Protein AF-A0A9W8HST5-F1 (afdb_monomer_lite)

Structure (mmCIF, N/CA/C/O backbone):
data_AF-A0A9W8HST5-F1
#
_entry.id   AF-A0A9W8HST5-F1
#
loop_
_atom_site.group_PDB
_atom_site.id
_atom_site.type_symbol
_atom_site.label_atom_id
_atom_site.label_alt_id
_atom_site.label_comp_id
_atom_site.label_asym_id
_atom_site.label_entity_id
_atom_site.label_seq_id
_atom_site.pdbx_PDB_ins_code
_atom_site.Cartn_x
_atom_site.Cartn_y
_atom_site.Cartn_z
_atom_site.occupancy
_atom_site.B_iso_or_equiv
_atom_site.auth_seq_id
_atom_site.auth_comp_id
_atom_site.auth_asym_id
_atom_site.auth_atom_id
_atom_site.pdbx_PDB_model_num
ATOM 1 N N . GLU A 1 1 ? -9.139 -26.596 -23.217 1.00 62.19 1 GLU A N 1
ATOM 2 C CA . GLU A 1 1 ? -8.257 -25.680 -22.456 1.00 62.19 1 GLU A CA 1
ATOM 3 C C . GLU A 1 1 ? -8.967 -24.355 -22.224 1.00 62.19 1 GLU A C 1
ATOM 5 O O . GLU A 1 1 ? -9.752 -23.959 -23.078 1.00 62.19 1 GLU A O 1
ATOM 10 N N . LYS A 1 2 ? -8.732 -23.682 -21.091 1.00 73.50 2 LYS A N 1
ATOM 11 C CA . LYS A 1 2 ? -9.202 -22.303 -20.886 1.00 73.50 2 LYS A CA 1
ATOM 12 C C . LYS A 1 2 ? -8.109 -21.351 -21.367 1.00 73.50 2 LYS A C 1
ATOM 14 O O . LYS A 1 2 ? -6.978 -21.451 -20.904 1.00 73.50 2 LYS A O 1
ATOM 19 N N . ARG A 1 3 ? -8.451 -20.458 -22.293 1.00 85.88 3 ARG A N 1
ATOM 20 C CA . ARG A 1 3 ? -7.568 -19.417 -22.831 1.00 85.88 3 ARG A CA 1
ATOM 21 C C . ARG A 1 3 ? -8.081 -18.056 -22.360 1.00 85.88 3 ARG A C 1
ATOM 23 O O . ARG A 1 3 ? -9.289 -17.893 -22.208 1.00 85.88 3 ARG A O 1
ATOM 30 N N . VAL A 1 4 ? -7.175 -17.123 -22.088 1.00 89.44 4 VAL A N 1
ATOM 31 C CA . VAL A 1 4 ? -7.492 -15.757 -21.648 1.00 89.44 4 VAL A CA 1
ATOM 32 C C . VAL A 1 4 ? -6.855 -14.790 -22.633 1.00 89.44 4 VAL A C 1
ATOM 34 O O . VAL A 1 4 ? -5.653 -14.876 -22.874 1.00 89.44 4 VAL A O 1
ATOM 37 N N . ASP A 1 5 ? -7.653 -13.880 -23.186 1.00 92.81 5 ASP A N 1
ATOM 38 C CA . ASP A 1 5 ? -7.183 -12.894 -24.166 1.00 92.81 5 ASP A CA 1
ATOM 39 C C . ASP A 1 5 ? -6.601 -11.631 -23.506 1.00 92.81 5 ASP A C 1
ATOM 41 O O . ASP A 1 5 ? -5.719 -10.986 -24.070 1.00 92.81 5 ASP A O 1
ATOM 45 N N . ALA A 1 6 ? -7.069 -11.275 -22.301 1.00 92.88 6 ALA A N 1
ATOM 46 C CA . ALA A 1 6 ? -6.585 -10.128 -21.533 1.00 92.88 6 ALA A CA 1
ATOM 47 C C . ALA A 1 6 ? -6.818 -10.298 -20.023 1.00 92.88 6 ALA A C 1
ATOM 49 O O . ALA A 1 6 ? -7.765 -10.955 -19.593 1.00 92.88 6 ALA A O 1
ATOM 50 N N . PHE A 1 7 ? -5.973 -9.658 -19.214 1.00 92.62 7 PHE A N 1
ATOM 51 C CA . PHE A 1 7 ? -6.105 -9.593 -17.758 1.00 92.62 7 PHE A CA 1
ATOM 52 C C . PHE A 1 7 ? -5.580 -8.252 -17.227 1.00 92.62 7 PHE A C 1
ATOM 54 O O . PHE A 1 7 ? -4.832 -7.550 -17.909 1.00 92.62 7 PHE A O 1
ATOM 61 N N . LEU A 1 8 ? -5.982 -7.893 -16.006 1.00 92.25 8 LEU A N 1
ATOM 62 C CA . LEU A 1 8 ? -5.447 -6.743 -15.278 1.00 92.25 8 LEU A CA 1
ATOM 63 C C . LEU A 1 8 ? -4.427 -7.231 -14.256 1.00 92.25 8 LEU A C 1
ATOM 65 O O . LEU A 1 8 ? -4.697 -8.173 -13.514 1.00 92.25 8 LEU A O 1
ATOM 69 N N . TRP A 1 9 ? -3.276 -6.571 -14.201 1.00 92.44 9 TRP A N 1
ATOM 70 C CA . TRP A 1 9 ? -2.253 -6.841 -13.200 1.00 92.44 9 TRP A CA 1
ATOM 71 C C . TRP A 1 9 ? -1.472 -5.574 -12.875 1.00 92.44 9 TRP A C 1
ATOM 73 O O . TRP A 1 9 ? -1.545 -4.576 -13.595 1.00 92.44 9 TRP A O 1
ATOM 83 N N . GLU A 1 10 ? -0.731 -5.616 -11.775 1.00 88.31 10 GLU A N 1
ATOM 84 C CA . GLU A 1 10 ? 0.156 -4.527 -11.391 1.00 88.31 10 GLU A CA 1
ATOM 85 C C . GLU A 1 10 ? 1.286 -4.384 -12.439 1.00 88.31 10 GLU A C 1
ATOM 87 O O . GLU A 1 10 ? 1.805 -5.367 -12.970 1.00 88.31 10 GLU A O 1
ATOM 92 N N . ARG A 1 11 ? 1.613 -3.141 -12.816 1.00 85.06 11 ARG A N 1
ATOM 93 C CA . ARG A 1 11 ? 2.485 -2.850 -13.961 1.00 85.06 11 ARG A CA 1
ATOM 94 C C . ARG A 1 11 ? 3.941 -3.215 -13.687 1.00 85.06 11 ARG A C 1
ATOM 96 O O . ARG A 1 11 ? 4.565 -3.831 -14.546 1.00 85.06 11 ARG A O 1
ATOM 103 N N . THR A 1 12 ? 4.476 -2.816 -12.536 1.00 82.69 12 THR A N 1
ATOM 104 C CA . THR A 1 12 ? 5.888 -3.008 -12.181 1.00 82.69 12 THR A CA 1
ATOM 105 C C . THR A 1 12 ? 6.239 -4.498 -12.084 1.00 82.69 12 THR A C 1
ATOM 107 O O . THR A 1 12 ? 7.249 -4.937 -12.621 1.00 82.69 12 THR A O 1
ATOM 110 N N . THR A 1 13 ? 5.365 -5.314 -11.504 1.00 84.06 13 THR A N 1
ATOM 111 C CA . THR A 1 13 ? 5.516 -6.774 -11.381 1.00 84.06 13 THR A CA 1
ATOM 112 C C . THR A 1 13 ? 5.484 -7.501 -12.727 1.00 84.06 13 THR A C 1
ATOM 114 O O . THR A 1 13 ? 6.067 -8.579 -12.853 1.00 84.06 13 THR A O 1
ATOM 117 N N . MET A 1 14 ? 4.849 -6.913 -13.745 1.00 88.94 14 MET A N 1
ATOM 118 C CA . MET A 1 14 ? 4.791 -7.466 -15.101 1.00 88.94 14 MET A CA 1
ATOM 119 C C . MET A 1 14 ? 5.914 -6.980 -16.021 1.00 88.94 14 MET A C 1
ATOM 121 O O . MET A 1 14 ? 6.011 -7.491 -17.136 1.00 88.94 14 MET A O 1
ATOM 125 N N . GLN A 1 15 ? 6.774 -6.050 -15.582 1.00 85.56 15 GLN A N 1
ATOM 126 C CA . GLN A 1 15 ? 7.761 -5.398 -16.454 1.00 85.56 15 GLN A CA 1
ATOM 127 C C . GLN A 1 15 ? 8.638 -6.406 -17.209 1.00 85.56 15 GLN A C 1
ATOM 129 O O . GLN A 1 15 ? 8.653 -6.410 -18.438 1.00 85.56 15 GLN A O 1
ATOM 134 N N . ARG A 1 16 ? 9.197 -7.389 -16.493 1.00 86.75 16 ARG A N 1
ATOM 135 C CA . ARG A 1 16 ? 10.001 -8.479 -17.078 1.00 86.75 16 ARG A CA 1
ATOM 136 C C . ARG A 1 16 ? 9.297 -9.269 -18.192 1.00 86.75 16 ARG A C 1
ATOM 138 O O . ARG A 1 16 ? 9.962 -9.824 -19.061 1.00 86.75 16 ARG A O 1
ATOM 145 N N . HIS A 1 17 ? 7.969 -9.381 -18.144 1.00 89.56 17 HIS A N 1
ATOM 146 C CA . HIS A 1 17 ? 7.184 -10.127 -19.130 1.00 89.56 17 HIS A CA 1
ATOM 147 C C . HIS A 1 17 ? 6.915 -9.280 -20.382 1.00 89.56 17 HIS A C 1
ATOM 149 O O . HIS A 1 17 ? 6.871 -9.825 -21.487 1.00 89.56 17 HIS A O 1
ATOM 155 N N . TYR A 1 18 ? 6.790 -7.956 -20.227 1.00 88.75 18 TYR A N 1
ATOM 156 C CA . TYR A 1 18 ? 6.751 -7.023 -21.357 1.00 88.75 18 TYR A CA 1
ATOM 157 C C . TYR A 1 18 ? 8.095 -6.996 -22.085 1.00 88.75 18 TYR A C 1
ATOM 159 O O . TYR A 1 18 ? 8.118 -7.111 -23.307 1.00 88.75 18 TYR A O 1
ATOM 167 N N . ASP A 1 19 ? 9.204 -6.940 -21.343 1.00 88.38 19 ASP A N 1
ATOM 168 C CA . ASP A 1 19 ? 10.553 -6.884 -21.922 1.00 88.38 19 ASP A CA 1
ATOM 169 C C . ASP A 1 19 ? 10.883 -8.140 -22.748 1.00 88.38 19 ASP A C 1
ATOM 171 O O . ASP A 1 19 ? 11.604 -8.082 -23.743 1.00 88.38 19 ASP A O 1
ATOM 175 N N . ARG A 1 20 ? 10.308 -9.289 -22.369 1.00 93.31 20 ARG A N 1
ATOM 176 C CA . ARG A 1 20 ? 10.433 -10.570 -23.086 1.00 93.31 20 ARG A CA 1
ATOM 177 C C . ARG A 1 20 ? 9.410 -10.768 -24.205 1.00 93.31 20 ARG A C 1
ATOM 179 O O . ARG A 1 20 ? 9.438 -11.806 -24.859 1.00 93.31 20 ARG A O 1
ATOM 186 N N . ASN A 1 21 ? 8.513 -9.808 -24.431 1.00 91.88 21 ASN A N 1
ATOM 187 C CA . ASN A 1 21 ? 7.392 -9.916 -25.371 1.00 91.88 21 ASN A CA 1
ATOM 188 C C . ASN A 1 21 ? 6.468 -11.128 -25.112 1.00 91.88 21 ASN A C 1
ATOM 190 O O . ASN A 1 21 ? 5.819 -11.621 -26.033 1.00 91.88 21 ASN A O 1
ATOM 194 N N . GLU A 1 22 ? 6.384 -11.609 -23.865 1.00 93.06 22 GLU A N 1
ATOM 195 C CA . GLU A 1 22 ? 5.484 -12.710 -23.479 1.00 93.06 22 GLU A CA 1
ATOM 196 C C . GLU A 1 22 ? 4.020 -12.241 -23.419 1.00 93.06 22 GLU A C 1
ATOM 198 O O . GLU A 1 22 ? 3.093 -13.006 -23.685 1.00 93.06 22 GLU A O 1
ATOM 203 N N . VAL A 1 23 ? 3.810 -10.965 -23.087 1.00 92.81 23 VAL A N 1
ATOM 204 C CA . VAL A 1 23 ? 2.502 -10.301 -23.045 1.00 92.81 23 VAL A CA 1
ATOM 205 C C . VAL A 1 23 ? 2.604 -8.891 -23.624 1.00 92.81 23 VAL A C 1
ATOM 207 O O . VAL A 1 23 ? 3.669 -8.274 -23.621 1.00 92.81 23 VAL A O 1
ATOM 210 N N . ARG A 1 24 ? 1.478 -8.346 -24.094 1.00 91.88 24 ARG A N 1
ATOM 211 C CA . ARG A 1 24 ? 1.393 -6.978 -24.620 1.00 91.88 24 ARG A CA 1
ATOM 212 C C . ARG A 1 24 ? 0.696 -6.055 -23.625 1.00 91.88 24 ARG A C 1
ATOM 214 O O . ARG A 1 24 ? -0.428 -6.321 -23.212 1.00 91.88 24 ARG A O 1
ATOM 221 N N . TYR A 1 25 ? 1.330 -4.930 -23.305 1.00 91.19 25 TYR A N 1
ATOM 222 C CA . TYR A 1 25 ? 0.702 -3.863 -22.527 1.00 91.19 25 TYR A CA 1
ATOM 223 C C . TYR A 1 25 ? -0.394 -3.164 -23.349 1.00 91.19 25 TYR A C 1
ATOM 225 O O . TYR A 1 25 ? -0.130 -2.651 -24.439 1.00 91.19 25 TYR A O 1
ATOM 233 N N . LEU A 1 26 ? -1.623 -3.144 -22.823 1.00 93.00 26 LEU A N 1
ATOM 234 C CA . LEU A 1 26 ? -2.781 -2.521 -23.479 1.00 93.00 26 LEU A CA 1
ATOM 235 C C . LEU A 1 26 ? -3.154 -1.157 -22.883 1.00 93.00 26 LEU A C 1
ATOM 237 O O . LEU A 1 26 ? -3.686 -0.304 -23.587 1.00 93.00 26 LEU A O 1
ATOM 241 N N . GLY A 1 27 ? -2.882 -0.932 -21.598 1.00 90.69 27 GLY A N 1
ATOM 242 C CA . GLY A 1 27 ? -3.267 0.294 -20.910 1.00 90.69 27 GLY A CA 1
ATOM 243 C C . GLY A 1 27 ? -3.214 0.154 -19.394 1.00 90.69 27 GLY A C 1
ATOM 244 O O . GLY A 1 27 ? -2.884 -0.902 -18.860 1.00 90.69 27 GLY A O 1
ATOM 245 N N . THR A 1 28 ? -3.542 1.238 -18.694 1.00 88.69 28 THR A N 1
ATOM 246 C CA . THR A 1 28 ? -3.593 1.275 -17.228 1.00 88.69 28 THR A CA 1
ATOM 247 C C . THR A 1 28 ? -4.936 1.835 -16.787 1.00 88.69 28 THR A C 1
ATOM 249 O O . THR A 1 28 ? -5.359 2.886 -17.264 1.00 88.69 28 THR A O 1
ATOM 252 N N . VAL A 1 29 ? -5.560 1.178 -15.813 1.00 87.75 29 VAL A N 1
ATOM 253 C CA . VAL A 1 29 ? -6.695 1.717 -15.062 1.00 87.75 29 VAL A CA 1
ATOM 254 C C . VAL A 1 29 ? -6.167 2.133 -13.695 1.00 87.75 29 VAL A C 1
ATOM 256 O O . VAL A 1 29 ? -5.650 1.300 -12.956 1.00 87.75 29 VAL A O 1
ATOM 259 N N . ARG A 1 30 ? -6.252 3.426 -13.362 1.00 82.38 30 ARG A N 1
ATOM 260 C CA . ARG A 1 30 ? -5.864 3.906 -12.029 1.00 82.38 30 ARG A CA 1
ATOM 261 C C . ARG A 1 30 ? -7.066 3.806 -11.091 1.00 82.38 30 ARG A C 1
ATOM 263 O O . ARG A 1 30 ? -8.044 4.522 -11.321 1.00 82.38 30 ARG A O 1
ATOM 270 N N . PRO A 1 31 ? -7.018 2.959 -10.052 1.00 80.75 31 PRO A N 1
ATOM 271 C CA . PRO A 1 31 ? -8.094 2.915 -9.079 1.00 80.75 31 PRO A CA 1
ATOM 272 C C . PRO A 1 31 ? -8.172 4.239 -8.298 1.00 80.75 31 PRO A C 1
ATOM 274 O O . PRO A 1 31 ? -7.137 4.834 -7.990 1.00 80.75 31 PRO A O 1
ATOM 277 N N . PRO A 1 32 ? -9.379 4.711 -7.939 1.00 74.50 32 PRO A N 1
ATOM 278 C CA . PRO A 1 32 ? -9.561 5.905 -7.114 1.00 74.50 32 PRO A CA 1
ATOM 279 C C . PRO A 1 32 ? -9.348 5.662 -5.602 1.00 74.50 32 PRO A C 1
ATOM 281 O O . PRO A 1 32 ? -9.674 6.541 -4.804 1.00 74.50 32 PRO A O 1
ATOM 284 N N . TRP A 1 33 ? -8.820 4.499 -5.201 1.00 81.75 33 TRP A N 1
ATOM 285 C CA . TRP A 1 33 ? -8.511 4.110 -3.816 1.00 81.75 33 TRP A CA 1
ATOM 286 C C . TRP A 1 33 ? -7.001 3.995 -3.553 1.00 81.75 33 TRP A C 1
ATOM 288 O O . TRP A 1 33 ? -6.224 3.844 -4.498 1.00 81.75 33 TRP A O 1
ATOM 298 N N . PRO A 1 34 ? -6.560 4.044 -2.276 1.00 82.38 34 PRO A N 1
ATOM 299 C CA . PRO A 1 34 ? -5.194 3.671 -1.918 1.00 82.38 34 PRO A CA 1
ATOM 300 C C . PRO A 1 34 ? -4.913 2.203 -2.271 1.00 82.38 34 PRO A C 1
ATOM 302 O O . PRO A 1 34 ? -5.809 1.365 -2.245 1.00 82.38 34 PRO A O 1
ATOM 305 N N . ALA A 1 35 ? -3.652 1.892 -2.573 1.00 83.50 35 ALA A N 1
ATOM 306 C CA . ALA A 1 35 ? -3.242 0.539 -2.949 1.00 83.50 35 ALA A CA 1
ATOM 307 C C . ALA A 1 35 ? -3.281 -0.462 -1.779 1.00 83.50 35 ALA A C 1
ATOM 309 O O . ALA A 1 35 ? -3.466 -1.652 -2.007 1.00 83.50 35 ALA A O 1
ATOM 310 N N . PHE A 1 36 ? -3.110 0.014 -0.541 1.00 89.31 36 PHE A N 1
ATOM 311 C CA . PHE A 1 36 ? -3.021 -0.828 0.651 1.00 89.31 36 PHE A CA 1
ATOM 312 C C . PHE A 1 36 ? -3.840 -0.254 1.810 1.00 89.31 36 PHE A C 1
ATOM 314 O O . PHE A 1 36 ? -3.908 0.963 2.002 1.00 89.31 36 PHE A O 1
ATOM 321 N N . SER A 1 37 ? -4.414 -1.157 2.602 1.00 90.94 37 SER A N 1
ATOM 322 C CA . SER A 1 37 ? -5.130 -0.881 3.849 1.00 90.94 37 SER A CA 1
ATOM 323 C C . SER A 1 37 ? -4.825 -1.988 4.858 1.00 90.94 37 SER A C 1
ATOM 325 O O . SER A 1 37 ? -4.528 -3.118 4.468 1.00 90.94 37 SER A O 1
ATOM 327 N N . PHE A 1 38 ? -4.902 -1.673 6.151 1.00 91.00 38 PHE A N 1
ATOM 328 C CA . PHE A 1 38 ? -4.852 -2.677 7.212 1.00 91.00 38 PHE A CA 1
ATOM 329 C C . PHE A 1 38 ? -6.277 -3.095 7.566 1.00 91.00 38 PHE A C 1
ATOM 331 O O . PHE A 1 38 ? -7.117 -2.240 7.830 1.00 91.00 38 PHE A O 1
ATOM 338 N N . GLY A 1 39 ? -6.539 -4.399 7.568 1.00 92.25 39 GLY A N 1
ATOM 339 C CA . GLY A 1 39 ? -7.797 -4.976 8.035 1.00 92.25 39 GLY A CA 1
ATOM 340 C C . GLY A 1 39 ? -7.552 -5.870 9.245 1.00 92.25 39 GLY A C 1
ATOM 341 O O . GLY A 1 39 ? -6.548 -6.580 9.301 1.00 92.25 39 GLY A O 1
ATOM 342 N N . ALA A 1 40 ? -8.471 -5.846 10.205 1.00 92.69 40 ALA A N 1
ATOM 343 C CA . ALA A 1 40 ? -8.453 -6.710 11.379 1.00 92.69 40 ALA A CA 1
ATOM 344 C C . ALA A 1 40 ? -9.878 -7.160 11.722 1.00 92.69 40 ALA A C 1
ATOM 346 O O . ALA A 1 40 ? -10.855 -6.538 11.313 1.00 92.69 40 ALA A O 1
ATOM 347 N N . ARG A 1 41 ? -10.000 -8.261 12.473 1.00 94.38 41 ARG A N 1
ATOM 348 C CA . ARG A 1 41 ? -11.301 -8.716 12.984 1.00 94.38 41 ARG A CA 1
ATOM 349 C C . ARG A 1 41 ? -11.839 -7.691 13.973 1.00 94.38 41 ARG A C 1
ATOM 351 O O . ARG A 1 41 ? -11.097 -7.271 14.856 1.00 94.38 41 ARG A O 1
ATOM 358 N N . GLU A 1 42 ? -13.127 -7.378 13.903 1.00 93.69 42 GLU A N 1
ATOM 359 C CA . GLU A 1 42 ? -13.728 -6.369 14.783 1.00 93.69 42 GLU A CA 1
ATOM 360 C C . GLU A 1 42 ? -13.510 -6.660 16.272 1.00 93.69 42 GLU A C 1
ATOM 362 O O . GLU A 1 42 ? -13.169 -5.764 17.036 1.00 93.69 42 GLU A O 1
ATOM 367 N N . GLN A 1 43 ? -13.647 -7.928 16.681 1.00 94.81 43 GLN A N 1
ATOM 368 C CA . GLN A 1 43 ? -13.418 -8.339 18.068 1.00 94.81 43 GLN A CA 1
ATOM 369 C C . GLN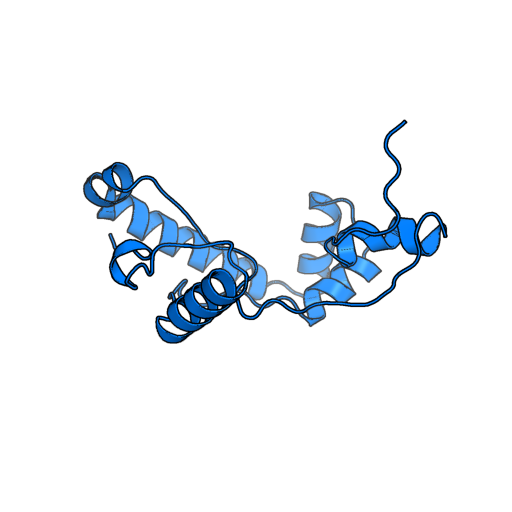 A 1 43 ? -11.989 -8.022 18.518 1.00 94.81 43 GLN A C 1
ATOM 371 O O . GLN A 1 43 ? -11.776 -7.546 19.625 1.00 94.81 43 GLN A O 1
ATOM 376 N N . PHE A 1 44 ? -11.007 -8.226 17.635 1.00 95.25 44 PHE A N 1
ATOM 377 C CA . PHE A 1 44 ? -9.624 -7.882 17.937 1.00 95.25 44 PHE A CA 1
ATOM 378 C C . PHE A 1 44 ? -9.460 -6.372 18.113 1.00 95.25 44 PHE A C 1
ATOM 380 O O . PHE A 1 44 ? -8.751 -5.953 19.023 1.00 95.25 44 PHE A O 1
ATOM 387 N N . ILE A 1 45 ? -10.138 -5.571 17.283 1.00 93.19 45 ILE A N 1
ATOM 388 C CA . ILE A 1 45 ? -10.102 -4.107 17.374 1.00 93.19 45 ILE A CA 1
ATOM 389 C C . ILE A 1 45 ? -10.663 -3.627 18.710 1.00 93.19 45 ILE A C 1
ATOM 391 O O . ILE A 1 45 ? -9.996 -2.859 19.400 1.00 93.19 45 ILE A O 1
ATOM 395 N N . ARG A 1 46 ? -11.825 -4.152 19.111 1.00 92.44 46 ARG A N 1
ATOM 396 C CA . ARG A 1 46 ? -12.465 -3.819 20.390 1.00 92.44 46 ARG A CA 1
ATOM 397 C C . ARG A 1 46 ? -11.616 -4.219 21.597 1.00 92.44 46 ARG A C 1
ATOM 399 O O . ARG A 1 46 ? -11.459 -3.428 22.520 1.00 92.44 46 ARG A O 1
ATOM 406 N N . ASP A 1 47 ? -11.039 -5.417 21.577 1.00 96.44 47 ASP A N 1
ATOM 407 C CA . ASP A 1 47 ? -10.351 -5.968 22.750 1.00 96.44 47 ASP A CA 1
ATOM 408 C C . ASP A 1 47 ? -8.895 -5.493 22.887 1.00 96.44 47 ASP A C 1
ATOM 410 O O . ASP A 1 47 ? -8.298 -5.630 23.953 1.00 96.44 47 ASP A O 1
ATOM 414 N N . ASN A 1 48 ? -8.287 -4.964 21.817 1.00 95.88 48 ASN A N 1
ATOM 415 C CA . ASN A 1 48 ? -6.841 -4.707 21.755 1.00 95.88 48 ASN A CA 1
ATOM 416 C C . ASN A 1 48 ? -6.491 -3.273 21.335 1.00 95.88 48 ASN A C 1
ATOM 418 O O . ASN A 1 48 ? -5.454 -3.055 20.703 1.00 95.88 48 ASN A O 1
ATOM 422 N N . SER A 1 49 ? -7.313 -2.290 21.716 1.00 93.12 49 SER A N 1
ATOM 423 C CA . SER A 1 49 ? -7.115 -0.872 21.370 1.00 93.12 49 SER A CA 1
ATOM 424 C C . SER A 1 49 ? -5.682 -0.377 21.631 1.00 93.12 49 SER A C 1
ATOM 426 O O . SER A 1 49 ? -5.008 0.117 20.726 1.00 93.12 49 SER A O 1
ATOM 428 N N . GLN A 1 50 ? -5.132 -0.635 22.826 1.00 94.81 50 GLN A N 1
ATOM 429 C CA . GLN A 1 50 ? -3.766 -0.216 23.168 1.00 94.81 50 GLN A CA 1
ATOM 430 C C . GLN A 1 50 ? -2.699 -0.859 22.264 1.00 94.81 50 GLN A C 1
ATOM 432 O O . GLN A 1 50 ? -1.722 -0.209 21.886 1.00 94.81 50 GLN A O 1
ATOM 437 N N . THR A 1 51 ? -2.866 -2.136 21.916 1.00 95.25 51 THR A N 1
ATOM 438 C CA . THR A 1 51 ? -1.951 -2.851 21.015 1.00 95.25 51 THR A CA 1
ATOM 439 C C . THR A 1 51 ? -2.019 -2.273 19.605 1.00 95.25 51 THR A C 1
ATOM 441 O O . THR A 1 51 ? -0.982 -2.104 18.966 1.00 95.25 51 THR A O 1
ATOM 444 N N . LEU A 1 52 ? -3.215 -1.922 19.130 1.00 93.81 52 LEU A N 1
ATOM 445 C CA . LEU A 1 52 ? -3.406 -1.301 17.822 1.00 93.81 52 LEU A CA 1
ATOM 446 C C . LEU A 1 52 ? -2.818 0.110 17.751 1.00 93.81 52 LEU A C 1
ATOM 448 O O . LEU A 1 52 ? -2.185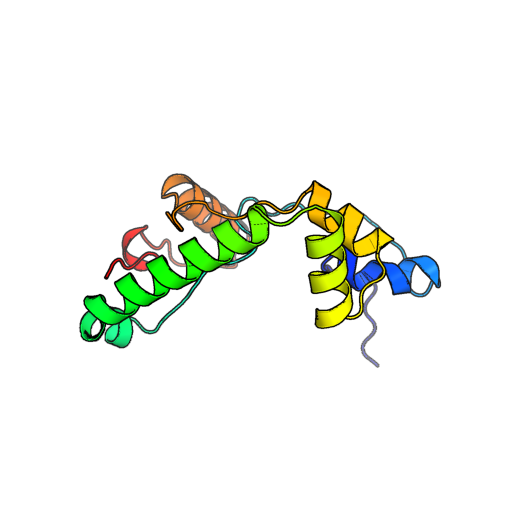 0.440 16.748 1.00 93.81 52 LEU A O 1
ATOM 452 N N . CYS A 1 53 ? -2.932 0.908 18.815 1.00 91.31 53 CYS A N 1
ATOM 453 C CA . CYS A 1 53 ? -2.254 2.203 18.907 1.00 91.31 53 CYS A CA 1
ATOM 454 C C . CYS A 1 53 ? -0.729 2.044 18.808 1.00 91.31 53 CYS A C 1
ATOM 456 O O . CYS A 1 53 ? -0.101 2.689 17.970 1.00 91.31 53 CYS A O 1
ATOM 458 N N . LYS A 1 54 ? -0.140 1.105 19.562 1.00 94.31 54 LYS A N 1
ATOM 459 C CA . LYS A 1 54 ? 1.303 0.803 19.481 1.00 94.31 54 LYS A CA 1
ATOM 460 C C . LYS A 1 54 ? 1.722 0.301 18.098 1.00 94.31 54 LYS A C 1
ATOM 462 O O . LYS A 1 54 ? 2.785 0.668 17.606 1.00 94.31 54 LYS A O 1
ATOM 467 N N . PHE A 1 55 ? 0.902 -0.534 17.459 1.00 93.62 55 PHE A N 1
ATOM 468 C CA . PHE A 1 55 ? 1.148 -0.995 16.092 1.00 93.62 55 PHE A CA 1
ATOM 469 C C . PHE A 1 55 ? 1.156 0.177 15.104 1.00 93.62 55 PHE A C 1
ATOM 471 O O . PHE A 1 55 ? 2.085 0.293 14.306 1.00 93.62 55 PHE A O 1
ATOM 478 N N . LYS A 1 56 ? 0.161 1.068 15.188 1.00 91.38 56 LYS A N 1
ATOM 479 C CA . LYS A 1 56 ? 0.073 2.275 14.358 1.00 91.38 56 LYS A CA 1
ATOM 480 C C . LYS A 1 56 ? 1.313 3.156 14.527 1.00 91.38 56 LYS A C 1
ATOM 482 O O . LYS A 1 56 ? 1.901 3.569 13.532 1.00 91.38 56 LYS A O 1
ATOM 487 N N . GLU A 1 57 ? 1.740 3.397 15.765 1.00 92.56 57 GLU A N 1
ATOM 488 C CA . GLU A 1 57 ? 2.961 4.155 16.071 1.00 92.56 57 GLU A CA 1
ATOM 489 C C . GLU A 1 57 ? 4.212 3.481 15.496 1.00 92.56 57 GLU A C 1
ATOM 491 O O . GLU A 1 57 ? 5.016 4.132 14.831 1.00 92.56 57 GLU A O 1
ATOM 496 N N . ALA A 1 58 ? 4.364 2.167 15.686 1.00 94.69 58 ALA A N 1
ATOM 497 C CA . ALA A 1 58 ? 5.513 1.419 15.184 1.00 94.69 58 ALA A CA 1
ATOM 498 C C . ALA A 1 58 ? 5.600 1.443 13.649 1.00 94.69 58 ALA A C 1
ATOM 500 O O . ALA A 1 58 ? 6.683 1.649 13.096 1.00 94.69 58 ALA A O 1
ATOM 501 N N . VAL A 1 59 ? 4.470 1.272 12.954 1.00 94.38 59 VAL A N 1
ATOM 502 C CA . VAL A 1 59 ? 4.406 1.374 11.488 1.00 94.38 59 VAL A CA 1
ATOM 503 C C . VAL A 1 59 ? 4.710 2.799 11.030 1.00 94.38 59 VAL A C 1
ATOM 505 O O . VAL A 1 59 ? 5.495 2.968 10.100 1.00 94.38 59 VAL A O 1
ATOM 508 N N . GLY A 1 60 ? 4.151 3.817 11.693 1.00 92.75 60 GLY A N 1
ATOM 509 C CA . GLY A 1 60 ? 4.446 5.223 11.409 1.00 92.75 60 GLY A CA 1
ATOM 510 C C . GLY A 1 60 ? 5.942 5.530 11.517 1.00 92.75 60 GLY A C 1
ATOM 511 O O . GLY A 1 60 ? 6.541 6.027 10.563 1.00 92.75 60 GLY A O 1
ATOM 512 N N . CYS A 1 61 ? 6.575 5.122 12.619 1.00 93.94 61 CYS A N 1
ATOM 513 C CA . CYS A 1 61 ? 8.020 5.236 12.813 1.00 93.94 61 CYS A CA 1
ATOM 514 C C . CYS A 1 61 ? 8.809 4.503 11.720 1.00 93.94 61 CYS A C 1
ATOM 516 O O . CYS A 1 61 ? 9.745 5.069 11.161 1.00 93.94 61 CYS A O 1
ATOM 518 N N . ALA A 1 62 ? 8.425 3.273 11.365 1.00 93.75 62 ALA A N 1
ATOM 519 C CA . ALA A 1 62 ? 9.104 2.510 10.319 1.00 93.75 62 ALA A CA 1
ATOM 520 C C . ALA A 1 62 ? 9.004 3.188 8.942 1.00 93.75 62 ALA A C 1
ATOM 522 O O . ALA A 1 62 ? 9.997 3.248 8.214 1.00 93.75 62 ALA A O 1
ATOM 523 N N . VAL A 1 63 ? 7.833 3.734 8.597 1.00 93.38 63 VAL A N 1
ATOM 524 C CA . VAL A 1 63 ? 7.627 4.510 7.367 1.00 93.38 63 VAL A CA 1
ATOM 525 C C . VAL A 1 63 ? 8.490 5.766 7.380 1.00 93.38 63 VAL A C 1
ATOM 527 O O . VAL A 1 63 ? 9.175 6.039 6.397 1.00 93.38 63 VAL A O 1
ATOM 530 N N . GLU A 1 64 ? 8.514 6.518 8.480 1.00 93.12 64 GLU A N 1
ATOM 531 C CA . GLU A 1 64 ? 9.364 7.703 8.594 1.00 93.12 64 GLU A CA 1
ATOM 532 C C . GLU A 1 64 ? 10.847 7.371 8.461 1.00 93.12 64 GLU A C 1
ATOM 534 O O . GLU A 1 64 ? 11.561 8.047 7.721 1.00 93.12 64 GLU A O 1
ATOM 539 N N . THR A 1 65 ? 11.316 6.337 9.160 1.00 94.25 65 THR A N 1
ATOM 540 C CA . THR A 1 65 ? 12.701 5.872 9.070 1.00 94.25 65 THR A CA 1
ATOM 541 C C . THR A 1 65 ? 13.032 5.479 7.639 1.00 94.25 65 THR A C 1
ATOM 543 O O . THR A 1 65 ? 14.041 5.940 7.114 1.00 94.25 65 THR A O 1
ATOM 546 N N . PHE A 1 66 ? 12.167 4.704 6.978 1.00 93.75 66 PHE A N 1
ATOM 547 C CA . PHE A 1 66 ? 12.356 4.333 5.579 1.00 93.75 66 PHE A CA 1
ATOM 548 C C . PHE A 1 66 ? 12.422 5.563 4.671 1.00 93.75 66 PHE A C 1
ATOM 550 O O . PHE A 1 66 ? 13.291 5.632 3.813 1.00 93.75 66 PHE A O 1
ATOM 557 N N . MET A 1 67 ? 11.551 6.554 4.869 1.00 91.44 67 MET A N 1
ATOM 558 C CA . MET A 1 67 ? 11.501 7.760 4.038 1.00 91.44 67 MET A CA 1
ATOM 559 C C . MET A 1 67 ? 12.655 8.742 4.289 1.00 91.44 67 MET A C 1
ATOM 561 O O . MET A 1 67 ? 12.927 9.555 3.408 1.00 91.44 67 MET A O 1
ATOM 565 N N . LYS A 1 68 ? 13.328 8.666 5.447 1.00 93.75 68 LYS A N 1
ATOM 566 C CA . LYS A 1 68 ? 14.525 9.458 5.795 1.00 93.75 68 LYS A CA 1
ATOM 567 C C . LYS A 1 68 ? 15.831 8.866 5.249 1.00 93.75 68 LYS A C 1
ATOM 569 O O . LYS A 1 68 ? 16.847 9.550 5.286 1.00 9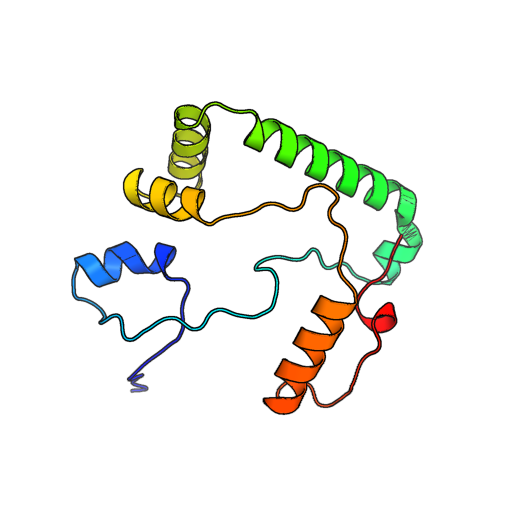3.75 68 LYS A O 1
ATOM 574 N N . LEU A 1 69 ? 15.825 7.618 4.774 1.00 94.12 69 LEU A N 1
ATOM 575 C CA . LEU A 1 69 ? 16.992 7.008 4.134 1.00 94.12 69 LEU A CA 1
ATOM 576 C C . LEU A 1 69 ? 17.333 7.718 2.818 1.00 94.12 69 LEU A C 1
ATOM 578 O O . LEU A 1 69 ? 16.439 8.095 2.051 1.00 94.12 69 LEU A O 1
ATOM 582 N N . GLU A 1 70 ? 18.628 7.794 2.515 1.00 94.94 70 GLU A N 1
ATOM 583 C CA . GLU A 1 70 ? 19.114 8.249 1.212 1.00 94.94 70 GLU A CA 1
ATOM 584 C C . GLU A 1 70 ? 18.521 7.389 0.087 1.00 94.94 70 GLU A C 1
ATOM 586 O O . GLU A 1 70 ? 18.268 6.192 0.260 1.00 94.94 70 GLU A O 1
ATOM 591 N N . GLU A 1 71 ? 18.296 7.980 -1.090 1.00 92.12 71 GLU A N 1
ATOM 592 C CA . GLU A 1 71 ? 17.640 7.288 -2.209 1.00 92.12 71 GLU A CA 1
ATOM 593 C C . GLU A 1 71 ? 18.309 5.946 -2.531 1.00 92.12 71 GLU A C 1
ATOM 595 O O . GLU A 1 71 ? 17.629 4.922 -2.553 1.00 92.12 71 GLU A O 1
ATOM 600 N N . GLY A 1 72 ? 19.638 5.922 -2.667 1.00 93.94 72 GLY A N 1
ATOM 601 C CA . GLY A 1 72 ? 20.380 4.692 -2.956 1.00 93.94 72 GLY A CA 1
ATOM 602 C C . GLY A 1 72 ? 20.182 3.593 -1.904 1.00 93.94 72 GLY A C 1
ATOM 603 O O . GLY A 1 72 ? 20.062 2.422 -2.256 1.00 93.94 72 GLY A O 1
ATOM 604 N N . GLN A 1 73 ? 20.063 3.954 -0.621 1.00 95.19 73 GLN A N 1
ATOM 605 C CA . GLN A 1 73 ? 19.813 2.990 0.457 1.00 95.19 73 GLN A CA 1
ATOM 606 C C . GLN A 1 73 ? 18.395 2.417 0.383 1.00 95.19 73 GLN A C 1
ATOM 608 O O . GLN A 1 73 ? 18.207 1.215 0.577 1.00 95.19 73 GLN A O 1
ATOM 613 N N . ARG A 1 74 ? 17.397 3.253 0.064 1.00 94.50 74 ARG A N 1
ATOM 614 C CA . ARG A 1 74 ? 16.011 2.796 -0.135 1.00 94.50 74 ARG A CA 1
ATOM 615 C C . ARG A 1 74 ? 15.904 1.852 -1.322 1.00 94.50 74 ARG A C 1
ATOM 617 O O . ARG A 1 74 ? 15.287 0.796 -1.191 1.00 94.50 74 ARG A O 1
ATOM 624 N N . LEU A 1 75 ? 16.518 2.211 -2.451 1.00 95.12 75 LEU A N 1
ATOM 625 C CA . LEU A 1 75 ? 16.529 1.370 -3.647 1.00 95.12 75 LEU A CA 1
ATOM 626 C C . LEU A 1 75 ? 17.189 0.022 -3.343 1.00 95.12 75 LEU A C 1
ATOM 628 O O . LEU A 1 75 ? 16.561 -1.014 -3.542 1.00 95.12 75 LEU A O 1
ATOM 632 N N . ALA A 1 76 ? 18.392 0.025 -2.758 1.00 95.38 76 ALA A N 1
ATOM 633 C CA . ALA A 1 76 ? 19.104 -1.200 -2.395 1.00 95.38 76 ALA A CA 1
ATOM 634 C C . ALA A 1 76 ? 18.297 -2.092 -1.437 1.00 95.38 76 ALA A C 1
ATOM 636 O O . ALA A 1 76 ? 18.254 -3.310 -1.616 1.00 95.38 76 ALA A O 1
ATOM 637 N N . PHE A 1 77 ? 17.616 -1.497 -0.451 1.00 95.56 77 PHE A N 1
ATOM 638 C CA . PHE A 1 77 ? 16.746 -2.231 0.466 1.00 95.56 77 PHE A CA 1
ATOM 639 C C . PHE A 1 77 ? 15.610 -2.946 -0.275 1.00 95.56 77 PHE A C 1
ATOM 641 O O . PHE A 1 77 ? 15.399 -4.142 -0.071 1.00 95.56 77 PHE A O 1
ATOM 648 N N . VAL A 1 78 ? 14.889 -2.240 -1.150 1.00 94.62 78 VAL A N 1
ATOM 649 C CA . VAL A 1 78 ? 13.751 -2.816 -1.881 1.00 94.62 78 VAL A CA 1
ATOM 650 C C . VAL A 1 78 ? 14.219 -3.849 -2.909 1.00 94.62 78 VAL A C 1
ATOM 652 O O . VAL A 1 78 ? 13.648 -4.938 -2.956 1.00 94.62 78 VAL A O 1
ATOM 655 N N . CYS A 1 79 ? 15.287 -3.568 -3.662 1.00 94.12 79 CYS A N 1
ATOM 656 C CA . CYS A 1 79 ? 15.900 -4.526 -4.587 1.00 94.12 79 CYS A CA 1
ATOM 657 C C . CYS A 1 79 ? 16.308 -5.814 -3.861 1.00 94.12 79 CYS A C 1
ATOM 659 O O . CYS A 1 79 ? 15.936 -6.906 -4.282 1.00 94.12 79 CYS A O 1
ATOM 661 N N . GLY A 1 80 ? 17.011 -5.699 -2.729 1.00 94.88 80 GLY A N 1
ATOM 662 C CA . GLY A 1 80 ? 17.469 -6.853 -1.955 1.00 94.88 80 GLY A CA 1
ATOM 663 C C . GLY A 1 80 ? 16.336 -7.656 -1.312 1.00 94.88 80 GLY A C 1
ATOM 664 O O . GLY A 1 80 ? 16.465 -8.866 -1.136 1.00 94.88 80 GLY A O 1
ATOM 665 N N . LYS A 1 81 ? 15.215 -7.011 -0.965 1.00 94.31 81 LYS A N 1
ATOM 666 C CA . LYS A 1 81 ? 14.057 -7.683 -0.356 1.00 94.31 81 LYS A CA 1
ATOM 667 C C . LYS A 1 81 ? 13.113 -8.321 -1.368 1.00 94.31 81 LYS A C 1
ATOM 669 O O . LYS A 1 81 ? 12.553 -9.369 -1.063 1.00 94.31 81 LYS A O 1
ATOM 674 N N . LEU A 1 82 ? 12.904 -7.688 -2.521 1.00 90.12 82 LEU A N 1
ATOM 675 C CA . LEU A 1 82 ? 11.880 -8.097 -3.488 1.00 90.12 82 LEU A CA 1
ATOM 676 C C . LEU A 1 82 ? 12.454 -8.695 -4.780 1.00 90.12 82 LEU A C 1
ATOM 678 O O . LEU 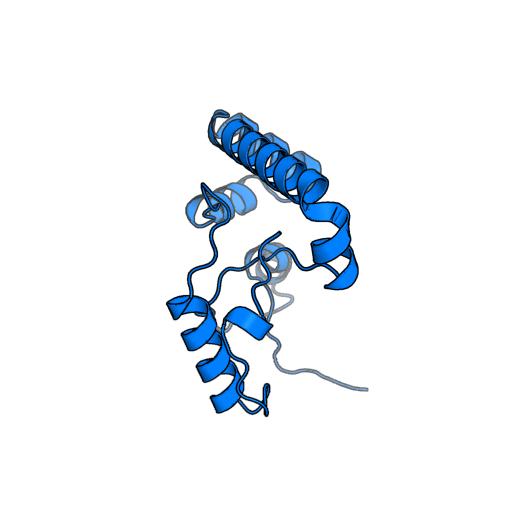A 1 82 ? 11.701 -9.269 -5.561 1.00 90.12 82 LEU A O 1
ATOM 682 N N . GLY A 1 83 ? 13.766 -8.591 -5.007 1.00 89.00 83 GLY A N 1
ATOM 683 C CA . GLY A 1 83 ? 14.438 -9.154 -6.182 1.00 89.00 83 GLY A CA 1
ATOM 684 C C . GLY A 1 83 ? 14.154 -8.413 -7.492 1.00 89.00 83 GLY A C 1
ATOM 685 O O . GLY A 1 83 ? 14.339 -8.987 -8.564 1.00 89.00 83 GLY A O 1
ATOM 686 N N . TYR A 1 84 ? 13.682 -7.166 -7.424 1.00 88.25 84 TYR A N 1
ATOM 687 C CA . TYR A 1 84 ? 13.469 -6.315 -8.598 1.00 88.25 84 TYR A CA 1
ATOM 688 C C . TYR A 1 84 ? 14.762 -5.633 -9.050 1.00 88.25 84 TYR A C 1
ATOM 690 O O . TYR A 1 84 ? 15.693 -5.458 -8.260 1.00 88.25 84 TYR A O 1
ATOM 698 N N . SER A 1 85 ? 14.804 -5.232 -10.324 1.00 89.69 85 SER A N 1
ATOM 699 C CA . SER A 1 85 ? 15.905 -4.426 -10.851 1.00 89.69 85 SER A CA 1
ATOM 700 C C . SER A 1 85 ? 15.904 -3.028 -10.222 1.00 89.69 85 SER A C 1
ATOM 702 O O . SER A 1 85 ? 14.862 -2.510 -9.816 1.00 89.69 85 SER A O 1
ATOM 704 N N . GLU A 1 86 ? 17.070 -2.384 -10.157 1.00 92.62 86 GLU A N 1
ATOM 705 C CA . GLU A 1 86 ? 17.169 -1.020 -9.624 1.00 92.62 86 GLU A CA 1
ATOM 706 C C . GLU A 1 86 ? 16.349 -0.014 -10.444 1.00 92.62 86 GLU A C 1
ATOM 708 O O . GLU A 1 86 ? 15.750 0.902 -9.882 1.00 92.62 86 GLU A O 1
ATOM 713 N N . GLU A 1 87 ? 16.278 -0.207 -11.762 1.00 90.81 87 GLU A N 1
ATOM 714 C CA . GLU A 1 87 ? 15.465 0.614 -12.657 1.00 90.81 87 GLU A CA 1
ATOM 715 C C . GLU A 1 87 ? 13.970 0.505 -12.325 1.00 90.81 87 GLU A C 1
ATOM 717 O O . GLU A 1 87 ? 13.301 1.528 -12.150 1.00 90.81 87 GLU A O 1
ATOM 722 N N . ASP A 1 88 ? 13.456 -0.715 -12.145 1.00 88.38 88 ASP A N 1
ATOM 723 C CA . ASP A 1 88 ? 12.052 -0.952 -11.789 1.00 88.38 88 ASP A CA 1
ATOM 724 C C . ASP A 1 88 ? 11.698 -0.334 -10.438 1.00 88.38 88 ASP A C 1
ATOM 726 O O . ASP A 1 88 ? 10.656 0.312 -10.289 1.00 88.38 88 ASP A O 1
ATOM 730 N N . VAL A 1 89 ? 12.584 -0.499 -9.452 1.00 91.44 89 VAL A N 1
ATOM 731 C CA . VAL A 1 89 ? 12.391 0.065 -8.113 1.00 91.44 89 VAL A CA 1
ATOM 732 C C . VAL A 1 89 ? 12.453 1.589 -8.152 1.00 91.44 89 VAL A C 1
ATOM 734 O O . VAL A 1 89 ? 11.648 2.236 -7.483 1.00 91.44 89 VAL A O 1
ATOM 737 N N . ARG A 1 90 ? 13.338 2.188 -8.956 1.00 92.56 90 ARG A N 1
ATOM 738 C CA . ARG A 1 90 ? 13.401 3.646 -9.135 1.00 92.56 90 ARG A CA 1
ATOM 739 C C . ARG A 1 90 ? 12.119 4.185 -9.769 1.00 92.56 90 ARG A C 1
ATOM 741 O O . ARG A 1 90 ? 11.548 5.158 -9.273 1.00 92.56 90 ARG A O 1
ATOM 748 N N . ASN A 1 91 ? 11.619 3.516 -10.806 1.00 90.44 91 ASN A N 1
ATOM 749 C CA . ASN A 1 91 ? 10.349 3.859 -11.444 1.00 90.44 91 ASN A CA 1
ATOM 750 C C . ASN A 1 91 ? 9.176 3.755 -10.460 1.00 90.44 91 ASN A C 1
ATOM 752 O O . ASN A 1 91 ? 8.329 4.647 -10.408 1.00 90.44 91 ASN A O 1
ATOM 756 N N . TRP A 1 92 ? 9.151 2.705 -9.638 1.00 89.50 92 TRP A N 1
ATOM 757 C CA . TRP A 1 92 ? 8.175 2.531 -8.562 1.00 89.50 92 TRP A CA 1
ATOM 758 C C . TRP A 1 92 ? 8.259 3.632 -7.494 1.00 89.50 92 TRP A C 1
ATOM 760 O O . TRP A 1 92 ? 7.245 4.238 -7.127 1.00 89.50 92 TRP A O 1
ATOM 770 N N . ALA A 1 93 ? 9.471 3.954 -7.040 1.00 90.25 93 ALA A N 1
ATOM 771 C CA . ALA A 1 93 ? 9.721 4.954 -6.008 1.00 90.25 93 ALA A CA 1
ATOM 772 C C . ALA A 1 93 ? 9.247 6.359 -6.424 1.00 90.25 93 ALA A C 1
ATOM 774 O O . ALA A 1 93 ? 8.794 7.138 -5.582 1.00 90.25 93 ALA A O 1
ATOM 775 N N . ALA A 1 94 ? 9.275 6.672 -7.724 1.00 89.50 94 ALA A N 1
ATOM 776 C CA . ALA A 1 94 ? 8.824 7.958 -8.248 1.00 89.50 94 ALA A CA 1
ATOM 777 C C . ALA A 1 94 ? 7.330 8.229 -7.976 1.00 89.50 94 ALA A C 1
ATOM 779 O O . ALA A 1 94 ? 6.942 9.375 -7.704 1.00 89.50 94 ALA A O 1
ATOM 780 N N . TYR A 1 95 ? 6.482 7.194 -7.996 1.00 87.12 95 TYR A N 1
ATOM 781 C CA . TYR A 1 95 ? 5.030 7.348 -7.844 1.00 87.12 95 TYR A CA 1
ATOM 782 C C . TYR A 1 95 ? 4.468 6.824 -6.519 1.00 87.12 95 TYR A C 1
ATOM 784 O O . TYR A 1 95 ? 3.361 7.223 -6.150 1.00 87.12 95 TYR A O 1
ATOM 792 N N . VAL A 1 96 ? 5.192 5.977 -5.781 1.00 89.12 96 VAL A N 1
ATOM 793 C CA . VAL A 1 96 ? 4.706 5.469 -4.491 1.00 89.12 96 VAL A CA 1
ATOM 794 C C . VAL A 1 96 ? 4.595 6.599 -3.468 1.00 89.12 96 VAL A C 1
ATOM 796 O O . VAL A 1 96 ? 5.460 7.470 -3.356 1.00 89.12 96 VAL A O 1
ATOM 799 N N . ARG A 1 97 ? 3.500 6.617 -2.712 1.00 87.94 97 ARG A N 1
ATOM 800 C CA . ARG A 1 97 ? 3.276 7.571 -1.623 1.00 87.94 97 ARG A CA 1
ATOM 801 C C . ARG A 1 97 ? 2.810 6.798 -0.399 1.00 87.94 97 ARG A C 1
ATOM 803 O O . ARG A 1 97 ? 1.836 6.055 -0.479 1.00 87.94 97 ARG A O 1
ATOM 810 N N . PHE A 1 98 ? 3.509 6.981 0.716 1.00 89.81 98 PHE A N 1
ATOM 811 C CA . PHE A 1 98 ? 3.139 6.406 2.006 1.00 89.81 98 PHE A CA 1
ATOM 812 C C . PHE A 1 98 ? 2.258 7.385 2.786 1.00 89.81 98 PHE A C 1
ATOM 814 O O . PHE A 1 98 ? 2.399 8.603 2.647 1.00 89.81 98 PHE A O 1
ATOM 821 N N . SER A 1 99 ? 1.342 6.854 3.596 1.00 86.25 99 SER A N 1
ATOM 822 C CA . SER A 1 99 ? 0.555 7.676 4.518 1.00 86.25 99 SER A CA 1
ATOM 823 C C . SER A 1 99 ? 1.437 8.171 5.665 1.00 86.25 99 SER A C 1
ATOM 825 O O . SER A 1 99 ? 2.294 7.428 6.137 1.00 86.25 99 SER A O 1
ATOM 827 N N . LYS A 1 100 ? 1.230 9.418 6.107 1.00 76.44 100 LYS A N 1
ATOM 828 C CA . LYS A 1 100 ? 1.982 10.012 7.224 1.00 76.44 100 LYS A CA 1
ATOM 829 C C . LYS A 1 100 ? 1.436 9.587 8.588 1.00 76.44 100 LYS A C 1
ATOM 831 O O . LYS A 1 100 ? 2.205 9.383 9.511 1.00 76.44 100 LYS A O 1
ATOM 836 N N . ASP A 1 101 ? 0.120 9.457 8.706 1.00 80.75 101 ASP A N 1
ATOM 837 C CA . ASP A 1 101 ? -0.600 9.262 9.971 1.00 80.75 101 ASP A CA 1
ATOM 838 C C . ASP A 1 101 ? -1.530 8.039 9.950 1.00 80.75 101 ASP A C 1
ATOM 840 O O . ASP A 1 101 ? -2.275 7.797 10.903 1.00 80.75 101 ASP A O 1
ATOM 844 N N . MET A 1 102 ? -1.502 7.272 8.852 1.00 83.50 102 MET A N 1
ATOM 845 C CA . MET A 1 102 ? -2.406 6.148 8.592 1.00 83.50 102 MET A CA 1
ATOM 846 C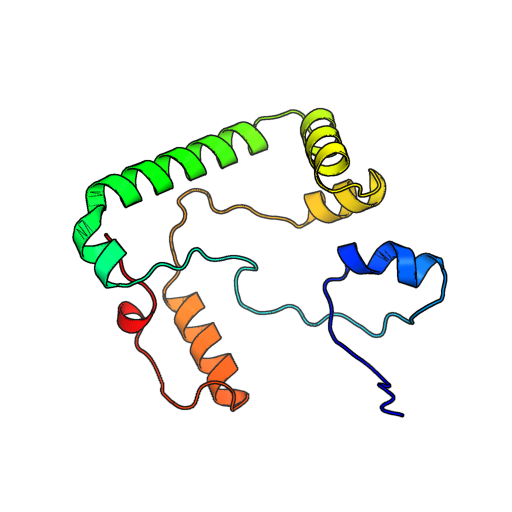 C . MET A 1 102 ? -3.892 6.535 8.702 1.00 83.50 102 MET A C 1
ATOM 848 O O . MET A 1 102 ? -4.733 5.663 8.916 1.00 83.50 102 MET A O 1
ATOM 852 N N . ALA A 1 103 ? -4.230 7.822 8.552 1.00 84.62 103 ALA A N 1
ATOM 853 C CA . ALA A 1 103 ? -5.611 8.275 8.576 1.00 84.62 103 ALA A CA 1
ATOM 854 C C . ALA A 1 103 ? -6.366 7.783 7.336 1.00 84.62 103 ALA A C 1
ATOM 856 O O . ALA A 1 103 ? -5.824 7.714 6.225 1.00 84.62 103 ALA A O 1
ATOM 857 N N . VAL A 1 104 ? -7.640 7.451 7.540 1.00 89.00 104 VAL A N 1
ATOM 858 C CA . VAL A 1 104 ? -8.545 7.023 6.476 1.00 89.00 104 VAL A CA 1
ATOM 859 C C . VAL A 1 104 ? -9.484 8.178 6.148 1.00 89.00 104 VAL A C 1
ATOM 861 O O . VAL A 1 104 ? -10.199 8.679 7.008 1.00 89.00 104 VAL A O 1
ATOM 864 N N . ASP A 1 105 ? -9.460 8.616 4.892 1.00 88.69 105 ASP A N 1
ATOM 865 C CA . ASP A 1 105 ? -10.312 9.692 4.387 1.00 88.69 105 ASP A CA 1
ATOM 866 C C . ASP A 1 105 ? -11.717 9.154 4.078 1.00 88.69 105 ASP A C 1
ATOM 868 O O . ASP A 1 105 ? -11.892 8.363 3.145 1.00 88.69 105 ASP A O 1
ATOM 872 N N . GLN A 1 106 ? -12.714 9.612 4.837 1.00 91.19 106 GLN A N 1
ATOM 873 C CA . GLN A 1 106 ? -14.116 9.229 4.671 1.00 91.19 106 GLN A CA 1
ATOM 874 C C . GLN A 1 106 ? -14.641 9.471 3.254 1.00 91.19 106 GLN A C 1
ATOM 876 O O . GLN A 1 106 ? -15.206 8.560 2.650 1.00 91.19 106 GLN A O 1
ATOM 881 N N . LYS A 1 107 ? -14.373 10.642 2.661 1.00 90.12 107 LYS A N 1
ATOM 882 C CA . LYS A 1 107 ? -14.827 10.953 1.293 1.00 90.12 107 LYS A CA 1
ATOM 883 C C . LYS A 1 107 ? -14.228 9.986 0.283 1.00 90.12 107 LYS A C 1
ATOM 885 O O . LYS A 1 107 ? -14.840 9.670 -0.740 1.00 90.12 107 LYS A O 1
ATOM 890 N N . ARG A 1 108 ? -13.004 9.520 0.546 1.00 88.94 108 ARG A N 1
ATOM 891 C CA . ARG A 1 108 ? -12.362 8.511 -0.291 1.00 88.94 108 ARG A CA 1
ATOM 892 C C . ARG A 1 108 ? -13.071 7.169 -0.150 1.00 88.94 108 ARG A C 1
ATOM 894 O O . ARG A 1 108 ? -13.397 6.594 -1.179 1.00 88.94 108 ARG A O 1
ATOM 901 N N . VAL A 1 109 ? -13.356 6.703 1.065 1.00 90.88 109 VAL A N 1
ATOM 902 C CA . VAL A 1 109 ? -14.109 5.454 1.294 1.00 90.88 109 VAL A CA 1
ATOM 903 C C . VAL A 1 109 ? -15.478 5.502 0.611 1.00 90.88 109 VAL A C 1
ATOM 905 O O . VAL A 1 109 ? -15.813 4.592 -0.144 1.00 90.88 109 VAL A O 1
ATOM 908 N N . GLU A 1 110 ? -16.218 6.598 0.762 1.00 89.62 110 GLU A N 1
ATOM 909 C CA . GLU A 1 110 ? -17.519 6.804 0.112 1.00 89.62 110 GLU A CA 1
ATOM 910 C C . GLU A 1 110 ? -17.412 6.755 -1.419 1.00 89.62 110 GLU A C 1
ATOM 912 O O . GLU A 1 110 ? -18.191 6.075 -2.089 1.00 89.62 110 GLU A O 1
ATOM 917 N N . LYS A 1 111 ? -16.400 7.417 -1.999 1.00 89.81 111 LYS A N 1
ATOM 918 C CA . LYS A 1 111 ? -16.150 7.390 -3.449 1.00 89.81 111 LYS A CA 1
ATOM 919 C C . LYS A 1 111 ? -15.854 5.978 -3.959 1.00 89.81 111 LYS A C 1
ATOM 921 O O . LYS A 1 111 ? -16.263 5.634 -5.069 1.00 89.81 111 LYS A O 1
ATOM 926 N N . VAL A 1 112 ? -15.128 5.186 -3.173 1.00 90.69 112 VAL A N 1
ATOM 927 C CA . VAL A 1 112 ? -14.772 3.796 -3.488 1.00 90.69 112 VAL A CA 1
ATOM 928 C C . VAL A 1 112 ? -16.003 2.905 -3.404 1.00 90.69 112 VAL A C 1
ATOM 930 O O . VAL A 1 112 ? -16.297 2.210 -4.372 1.00 90.69 112 VAL A O 1
ATOM 933 N N . SER A 1 113 ? -16.759 2.998 -2.309 1.00 89.69 113 SER A N 1
ATOM 934 C CA . SER A 1 113 ? -18.023 2.281 -2.116 1.00 89.69 113 SER A CA 1
ATOM 935 C C . SER A 1 113 ? -18.994 2.561 -3.268 1.00 89.69 113 SER A C 1
ATOM 937 O O . SER A 1 113 ? -19.453 1.638 -3.938 1.00 89.69 113 SER A O 1
ATOM 939 N N . ALA A 1 114 ? -19.180 3.834 -3.634 1.00 88.50 114 ALA A N 1
ATOM 940 C CA . ALA A 1 114 ? -20.015 4.221 -4.770 1.00 88.50 114 ALA A CA 1
ATOM 941 C C . ALA A 1 114 ? -19.496 3.684 -6.119 1.00 88.50 114 ALA A C 1
ATOM 943 O O . ALA A 1 114 ? -20.288 3.343 -6.997 1.00 88.50 114 ALA A O 1
ATOM 944 N N . ALA A 1 115 ? -18.175 3.621 -6.325 1.00 89.38 115 ALA A N 1
ATOM 945 C CA . ALA A 1 115 ? -17.597 3.055 -7.544 1.00 89.38 115 ALA A CA 1
ATOM 946 C C . ALA A 1 115 ? -17.813 1.536 -7.637 1.00 89.38 115 ALA A C 1
ATOM 948 O O . ALA A 1 115 ? -18.182 1.048 -8.704 1.00 89.38 115 ALA A O 1
ATOM 949 N N . LEU A 1 116 ? -17.625 0.809 -6.532 1.00 90.69 116 LEU A N 1
ATOM 950 C CA . LEU A 1 116 ? -17.841 -0.638 -6.459 1.00 90.69 116 LEU A CA 1
ATOM 951 C C . LEU A 1 116 ? -19.325 -1.007 -6.573 1.00 90.69 116 LEU A C 1
ATOM 953 O O . LEU A 1 116 ? -19.658 -1.997 -7.223 1.00 90.69 116 LEU A O 1
ATOM 957 N N . ASN A 1 117 ? -20.211 -0.184 -6.010 1.00 91.44 117 ASN A N 1
ATOM 958 C CA . ASN A 1 117 ? -21.653 -0.344 -6.146 1.00 91.44 117 ASN A CA 1
ATOM 959 C C . ASN A 1 117 ? -22.120 -0.129 -7.593 1.00 91.44 117 ASN A C 1
ATOM 961 O O . ASN A 1 117 ? -22.787 -0.997 -8.150 1.00 91.44 117 ASN A O 1
ATOM 965 N N . ARG A 1 118 ? -21.674 0.947 -8.263 1.00 90.94 118 ARG A N 1
ATOM 966 C CA . ARG A 1 118 ? -21.957 1.157 -9.699 1.00 90.94 118 ARG A CA 1
ATOM 967 C C . ARG A 1 118 ? -21.429 0.031 -10.589 1.00 90.94 118 ARG A C 1
ATOM 969 O O . ARG A 1 118 ? -22.008 -0.228 -11.637 1.00 90.94 118 ARG A O 1
ATOM 976 N N . ALA A 1 119 ? -20.331 -0.612 -10.193 1.00 91.25 119 ALA A N 1
ATOM 977 C CA . ALA A 1 119 ? -19.773 -1.766 -10.894 1.00 91.25 119 ALA A CA 1
ATOM 978 C C . ALA A 1 119 ? -20.507 -3.089 -10.586 1.00 91.25 119 ALA A C 1
ATOM 980 O O . ALA A 1 119 ? -20.154 -4.115 -11.159 1.00 91.25 119 ALA A O 1
ATOM 981 N N . GLY A 1 120 ? -21.497 -3.088 -9.684 1.00 92.81 120 GLY A N 1
ATOM 982 C CA . GLY A 1 120 ? -22.254 -4.278 -9.286 1.00 92.81 120 GLY A CA 1
ATOM 983 C C . GLY A 1 120 ? -21.484 -5.256 -8.392 1.00 92.81 120 GLY A C 1
ATOM 984 O O . GLY A 1 120 ? -21.921 -6.389 -8.221 1.00 92.81 120 GLY A O 1
ATOM 985 N N . VAL A 1 121 ? -20.339 -4.846 -7.832 1.00 92.38 121 VAL A N 1
ATOM 986 C CA . VAL A 1 121 ? -19.496 -5.694 -6.966 1.00 92.38 121 VAL A CA 1
ATOM 987 C C . VAL A 1 121 ? -19.975 -5.655 -5.515 1.00 92.38 121 VAL A C 1
ATOM 989 O O . VAL A 1 121 ? -19.926 -6.663 -4.816 1.00 92.38 121 VAL A O 1
ATOM 992 N N . VAL A 1 122 ? -20.443 -4.490 -5.063 1.00 88.19 122 VAL A N 1
ATOM 993 C CA . VAL A 1 122 ? -20.954 -4.267 -3.705 1.00 88.19 122 VAL A CA 1
ATOM 994 C C . VAL A 1 122 ? -22.437 -3.924 -3.795 1.00 88.19 122 VAL A C 1
ATOM 996 O O . VAL A 1 122 ? -22.803 -2.890 -4.349 1.00 88.19 122 VAL A O 1
ATOM 999 N N . VAL A 1 123 ? -23.290 -4.805 -3.276 1.00 85.12 123 VAL A N 1
ATOM 1000 C CA . VAL A 1 123 ? -24.754 -4.657 -3.359 1.00 85.12 123 VAL A CA 1
ATOM 1001 C C . VAL A 1 123 ? -25.286 -3.759 -2.243 1.00 85.12 123 VAL A C 1
ATOM 1003 O O . VAL A 1 123 ? -26.161 -2.932 -2.482 1.00 85.12 123 VAL A O 1
ATOM 1006 N N . GLU A 1 124 ? -24.729 -3.893 -1.043 1.00 86.38 124 GLU A N 1
ATOM 1007 C CA . GLU A 1 124 ? -25.133 -3.135 0.137 1.00 86.38 124 GLU A CA 1
ATOM 1008 C C . GLU A 1 124 ? -24.280 -1.878 0.303 1.00 86.38 124 GLU A C 1
ATOM 1010 O O . GLU A 1 124 ? -23.052 -1.919 0.209 1.00 86.38 124 GLU A O 1
ATOM 1015 N N . GLN A 1 125 ? -24.930 -0.743 0.548 1.00 79.94 125 GLN A N 1
ATOM 1016 C CA . GLN A 1 125 ? -24.232 0.510 0.778 1.00 79.94 125 GLN A CA 1
ATOM 1017 C C . GLN A 1 125 ? -23.856 0.623 2.256 1.00 79.94 125 GLN A C 1
ATOM 1019 O O . GLN A 1 125 ? -24.672 1.019 3.080 1.00 79.94 125 GLN A O 1
ATOM 1024 N N . LEU A 1 126 ? -22.610 0.267 2.560 1.00 82.81 126 LEU A N 1
ATOM 1025 C CA . LEU A 1 126 ? -22.041 0.380 3.902 1.00 82.81 126 LEU A CA 1
ATOM 1026 C C . LEU A 1 126 ? -21.720 1.840 4.239 1.00 82.81 126 LEU A C 1
ATOM 1028 O O . LEU A 1 126 ? -21.216 2.583 3.382 1.00 82.81 126 LEU A O 1
ATOM 1032 N N . ALA A 1 127 ? -21.988 2.232 5.483 1.00 88.38 127 ALA A N 1
ATOM 1033 C CA . ALA A 1 127 ? -21.561 3.511 6.025 1.00 88.38 127 ALA A CA 1
ATOM 1034 C C . ALA A 1 127 ? -20.049 3.500 6.305 1.00 88.38 127 ALA A C 1
ATOM 1036 O O . ALA A 1 127 ? -19.389 2.456 6.291 1.00 88.38 127 ALA A O 1
ATOM 1037 N N . PHE A 1 128 ? -19.464 4.677 6.532 1.00 90.50 128 PHE A N 1
ATOM 1038 C CA . PHE A 1 128 ? -18.030 4.781 6.811 1.00 90.50 128 PHE A CA 1
ATOM 1039 C C . PHE A 1 128 ? -17.652 4.016 8.086 1.00 90.50 128 PHE A C 1
ATOM 1041 O O . PHE A 1 128 ? -16.624 3.340 8.125 1.00 90.50 128 PHE A O 1
ATOM 1048 N N . GLU A 1 129 ? -18.517 4.085 9.091 1.00 90.88 129 GLU A N 1
ATOM 1049 C CA . GLU A 1 129 ? -18.350 3.483 10.410 1.00 90.88 129 GLU A CA 1
ATOM 1050 C C . GLU A 1 129 ? -18.425 1.949 10.367 1.00 90.88 129 GLU A C 1
ATOM 1052 O O . GLU A 1 129 ? -17.820 1.287 11.208 1.00 90.88 129 GLU A O 1
ATOM 1057 N N . ASP A 1 130 ? -19.089 1.382 9.354 1.00 88.62 130 ASP A N 1
ATOM 1058 C CA . ASP A 1 130 ? -19.171 -0.069 9.140 1.00 88.62 130 ASP A CA 1
ATOM 1059 C C . ASP A 1 130 ? -17.866 -0.645 8.563 1.00 88.62 130 ASP A C 1
ATOM 1061 O O . ASP A 1 130 ? -17.603 -1.844 8.650 1.00 88.62 130 ASP A O 1
ATOM 1065 N N . VAL A 1 131 ? -17.041 0.203 7.938 1.00 88.75 131 VAL A N 1
ATOM 1066 C CA . VAL A 1 131 ? -15.816 -0.205 7.227 1.00 88.75 131 VAL A CA 1
ATOM 1067 C C . VAL A 1 131 ? -14.557 0.230 7.973 1.00 88.75 131 VAL A C 1
ATOM 1069 O O . VAL A 1 131 ? -13.539 -0.466 7.943 1.00 88.75 131 VAL A O 1
ATOM 1072 N N . VAL A 1 132 ? -14.599 1.388 8.633 1.00 90.44 132 VAL A N 1
ATOM 1073 C CA . VAL A 1 132 ? -13.457 1.979 9.328 1.00 90.44 132 VAL A CA 1
ATOM 1074 C C . VAL A 1 132 ? -13.720 1.988 10.823 1.00 90.44 132 VAL A C 1
ATOM 1076 O O . VAL A 1 132 ? -14.299 2.915 11.383 1.00 90.44 132 VAL A O 1
ATOM 1079 N N . LEU A 1 133 ? -13.215 0.949 11.477 1.00 85.38 133 LEU A N 1
ATOM 1080 C CA . LEU A 1 133 ? -13.231 0.835 12.925 1.00 85.38 133 LEU A CA 1
ATOM 1081 C C . LEU A 1 133 ? -11.988 1.511 13.505 1.00 85.38 133 LEU A C 1
ATOM 1083 O O . LEU A 1 133 ? -10.860 1.216 13.102 1.00 85.38 133 LEU A O 1
ATOM 1087 N N . SER A 1 134 ? -12.201 2.413 14.460 1.00 75.12 134 SER A N 1
ATOM 1088 C CA . SER A 1 134 ? -11.116 3.006 15.241 1.00 75.12 134 SER A CA 1
ATOM 1089 C C . SER A 1 134 ? -10.988 2.267 16.578 1.00 75.12 134 SER A C 1
ATOM 1091 O O . SER A 1 134 ? -12.020 1.992 17.193 1.00 75.12 134 SER A O 1
ATOM 1093 N N . PRO A 1 135 ? -9.763 1.898 16.999 1.00 67.12 135 PRO A N 1
ATOM 1094 C CA . PRO A 1 135 ? -9.515 1.403 18.350 1.00 67.12 135 PRO A CA 1
ATOM 1095 C C . PRO A 1 1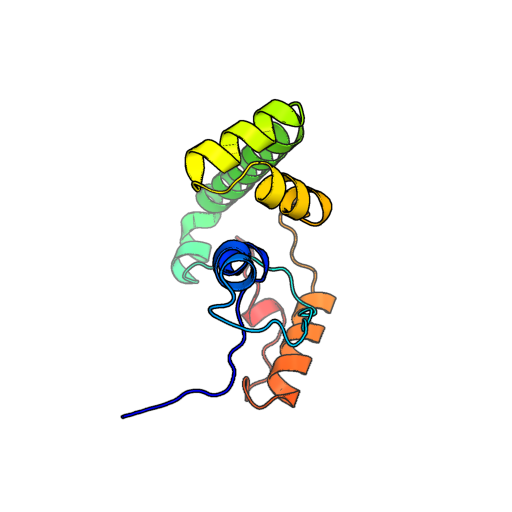35 ? -9.816 2.455 19.423 1.00 67.12 135 PRO A C 1
ATOM 1097 O O . PRO A 1 135 ? -9.789 3.665 19.107 1.00 67.12 135 PRO A O 1
#

Foldseek 3Di:
DDDDPDDDDDDLVCVVCVVVVVDDDDDDDDDLADPDDDDDDPVCCVVPQVVVVVVLVVVLVVVVVLVPDDPVVNLCVCCVVPVGDSVSSVVVVVPDDDDNRSDDDQVSVQVNLVVCVVVVNDVDRDHSCRPDPHD

Secondary structure (DSSP, 8-state):
----S-----TTTTHHHHHTTSS--------SS-S------HHHHHHTHHHHHHHHHHHHHHHHHHHHS-HHHHHHHHHHHH---HHHHHHHHHH----SS----HHHHHHHHHHHHHTTS--S---HHHH----

Radius of gyration: 18.84 Å; chains: 1; bounding box: 46×37×48 Å

pLDDT: mean 89.66, std 5.41, range [62.19, 96.44]

Organism: NCBI:txid2761395

Sequence (135 aa):
EKRVDAFLWERTTMQRHYDRNEVRYLGTVRPPWPAFSFGAREQFIRDNSQTLCKFKEAVGCAVETFMKLEEGQRLAFVCGKLGYSEEDVRNWAAYVRFSKDMAVDQKRVEKVSAALNRAGVVVEQLAFEDVVLSP